Protein AF-A0A920K0G6-F1 (afdb_monomer_lite)

Radius of gyration: 15.55 Å; chains: 1; bounding box: 35×31×46 Å

pLDDT: mean 84.33, std 7.65, range [56.28, 93.81]

Structure (mmCIF, N/CA/C/O backbone):
data_AF-A0A920K0G6-F1
#
_entry.id   AF-A0A920K0G6-F1
#
loop_
_atom_site.group_PDB
_atom_site.id
_atom_site.type_symbol
_atom_site.label_atom_id
_atom_site.label_alt_id
_atom_site.label_comp_id
_atom_site.label_asym_id
_atom_site.label_entity_id
_atom_site.label_seq_id
_atom_site.pdbx_PDB_ins_code
_atom_site.Cartn_x
_atom_site.Cartn_y
_atom_site.Cartn_z
_atom_site.occupancy
_atom_site.B_iso_or_equiv
_atom_site.auth_seq_id
_atom_site.auth_comp_id
_atom_site.auth_asym_id
_atom_site.auth_atom_id
_atom_site.pdbx_PDB_model_num
ATOM 1 N N . MET A 1 1 ? -8.058 3.112 28.351 1.00 57.88 1 MET A N 1
ATOM 2 C CA . MET A 1 1 ? -6.709 3.395 27.793 1.00 57.88 1 MET A CA 1
ATOM 3 C C . MET A 1 1 ? -6.098 2.203 27.046 1.00 57.88 1 MET A C 1
ATOM 5 O O . MET A 1 1 ? -5.545 2.415 25.976 1.00 57.88 1 MET A O 1
ATOM 9 N N . ILE A 1 2 ? -6.238 0.967 27.550 1.00 63.09 2 ILE A N 1
ATOM 10 C CA . ILE A 1 2 ? -5.681 -0.259 26.933 1.00 63.09 2 ILE A CA 1
ATOM 11 C C . ILE A 1 2 ? -6.181 -0.472 25.491 1.00 63.09 2 ILE A C 1
ATOM 13 O O . ILE A 1 2 ? -5.380 -0.643 24.578 1.00 63.09 2 ILE A O 1
ATOM 17 N N . TYR A 1 3 ? -7.490 -0.363 25.254 1.00 66.31 3 TYR A N 1
ATOM 18 C CA . TYR A 1 3 ? -8.059 -0.636 23.931 1.00 66.31 3 TYR A CA 1
ATOM 19 C C . TYR A 1 3 ? -7.682 0.391 22.853 1.00 66.31 3 TYR A C 1
ATOM 21 O O . TYR A 1 3 ? -7.418 0.011 21.718 1.00 66.31 3 TYR A O 1
ATOM 29 N N . LYS A 1 4 ? -7.541 1.677 23.206 1.00 68.62 4 LYS A N 1
ATOM 30 C CA . LYS A 1 4 ? -7.082 2.721 22.270 1.00 68.62 4 LYS A CA 1
ATOM 31 C C . LYS A 1 4 ? -5.674 2.422 21.739 1.00 68.62 4 LYS A C 1
ATOM 33 O O . LYS A 1 4 ? -5.421 2.565 20.548 1.00 68.62 4 LYS A O 1
ATOM 38 N N . LYS A 1 5 ? -4.778 1.942 22.612 1.00 76.94 5 LYS A N 1
ATOM 39 C CA . LYS A 1 5 ? -3.431 1.495 22.228 1.00 76.94 5 LYS A CA 1
ATOM 40 C C . LYS A 1 5 ? -3.488 0.280 21.295 1.00 76.94 5 LYS A C 1
ATOM 42 O O . LYS A 1 5 ? -2.764 0.250 20.304 1.00 76.94 5 LYS A O 1
ATOM 47 N N . ASN A 1 6 ? -4.363 -0.685 21.580 1.00 82.81 6 ASN A N 1
ATOM 48 C CA . ASN A 1 6 ? -4.504 -1.899 20.771 1.00 82.81 6 ASN A CA 1
ATOM 49 C C . ASN A 1 6 ? -5.041 -1.604 19.363 1.00 82.81 6 ASN A C 1
ATOM 51 O O . ASN A 1 6 ? -4.582 -2.214 18.402 1.00 82.81 6 ASN A O 1
ATOM 55 N N . ILE A 1 7 ? -5.951 -0.639 19.220 1.00 83.88 7 ILE A N 1
ATOM 56 C CA . ILE A 1 7 ? -6.472 -0.215 17.914 1.00 83.88 7 ILE A CA 1
ATOM 57 C C . ILE A 1 7 ? -5.382 0.445 17.072 1.00 83.88 7 ILE A C 1
ATOM 59 O O . ILE A 1 7 ? -5.193 0.065 15.919 1.00 83.88 7 ILE A O 1
ATOM 63 N N . SER A 1 8 ? -4.618 1.384 17.641 1.00 84.56 8 SER A N 1
ATOM 64 C CA . SER A 1 8 ? -3.504 2.011 16.915 1.00 84.56 8 SER A CA 1
ATOM 65 C C . SER A 1 8 ? -2.425 0.998 16.534 1.00 84.56 8 SER A C 1
ATOM 67 O O . SER A 1 8 ? -1.886 1.073 15.432 1.00 84.56 8 SER A O 1
ATOM 69 N N . LEU A 1 9 ? -2.142 0.027 17.409 1.00 87.69 9 LEU A N 1
ATOM 70 C CA . LEU A 1 9 ? -1.213 -1.059 17.104 1.00 87.69 9 LEU A CA 1
ATOM 71 C C . LEU A 1 9 ? -1.742 -1.942 15.966 1.00 87.69 9 LEU A C 1
ATOM 73 O O . LEU A 1 9 ? -1.001 -2.232 15.037 1.00 87.69 9 LEU A O 1
ATOM 77 N N . THR A 1 10 ? -3.027 -2.298 15.995 1.00 87.88 10 THR A N 1
ATOM 78 C CA . THR A 1 10 ? -3.678 -3.090 14.939 1.00 87.88 10 THR A CA 1
ATOM 79 C C . THR A 1 10 ? -3.628 -2.362 13.599 1.00 87.88 10 THR A C 1
ATOM 81 O O . THR A 1 10 ? -3.246 -2.956 12.596 1.00 87.88 10 THR A O 1
ATOM 84 N N . ALA A 1 11 ? -3.961 -1.069 13.574 1.00 88.31 11 ALA A N 1
ATOM 85 C CA . ALA A 1 11 ? -3.913 -0.259 12.360 1.00 88.31 11 ALA A CA 1
ATOM 86 C C . ALA A 1 11 ? -2.487 -0.156 11.795 1.00 88.31 11 ALA A C 1
ATOM 88 O O . ALA A 1 11 ? -2.303 -0.281 10.584 1.00 88.31 11 ALA A O 1
ATOM 89 N N . LEU A 1 12 ? -1.478 0.003 12.662 1.00 91.75 12 LEU A N 1
ATOM 90 C CA . LEU A 1 12 ? -0.071 -0.031 12.261 1.00 91.75 12 LEU A CA 1
ATOM 91 C C . LEU A 1 12 ? 0.295 -1.397 11.672 1.00 91.75 12 LEU A C 1
ATOM 93 O O . LEU A 1 12 ? 0.840 -1.447 10.576 1.00 91.75 12 LEU A O 1
ATOM 97 N N . THR A 1 13 ? -0.027 -2.496 12.357 1.00 91.62 13 THR A N 1
ATOM 98 C CA . THR A 1 13 ? 0.305 -3.857 11.911 1.00 91.62 13 THR A CA 1
ATOM 99 C C . THR A 1 13 ? -0.380 -4.209 10.590 1.00 91.62 13 THR A C 1
ATOM 101 O O . THR A 1 13 ? 0.274 -4.682 9.668 1.00 91.62 13 THR A O 1
ATOM 104 N N . ILE A 1 14 ? -1.679 -3.942 10.451 1.00 92.31 14 ILE A N 1
ATOM 105 C CA . ILE A 1 14 ? -2.407 -4.198 9.201 1.00 92.31 14 ILE A CA 1
ATOM 106 C C . ILE A 1 14 ? -1.864 -3.309 8.074 1.00 92.31 14 ILE A C 1
ATOM 108 O O . ILE A 1 14 ? -1.670 -3.788 6.959 1.00 92.31 14 ILE A O 1
ATOM 112 N N . GLY A 1 15 ? -1.571 -2.036 8.360 1.00 91.81 15 GLY A N 1
ATOM 113 C CA . GLY A 1 15 ? -0.987 -1.108 7.392 1.00 91.81 15 GLY A CA 1
ATOM 114 C C . GLY A 1 15 ? 0.373 -1.567 6.867 1.00 91.81 15 GLY A C 1
ATOM 115 O O . GLY A 1 15 ? 0.591 -1.566 5.655 1.00 91.81 15 GLY A O 1
ATOM 116 N N . THR A 1 16 ? 1.271 -2.014 7.751 1.00 93.06 16 THR A N 1
ATOM 117 C CA . THR A 1 16 ? 2.595 -2.520 7.353 1.00 93.06 16 THR A CA 1
ATOM 118 C C . THR A 1 16 ? 2.493 -3.818 6.556 1.00 93.06 16 THR A C 1
ATOM 120 O O . THR A 1 16 ? 3.106 -3.920 5.494 1.00 93.06 16 THR A O 1
ATOM 123 N N . LEU A 1 17 ? 1.696 -4.787 7.018 1.00 93.25 17 LEU A N 1
ATOM 124 C CA . LEU A 1 17 ? 1.507 -6.070 6.330 1.00 93.25 17 LEU A CA 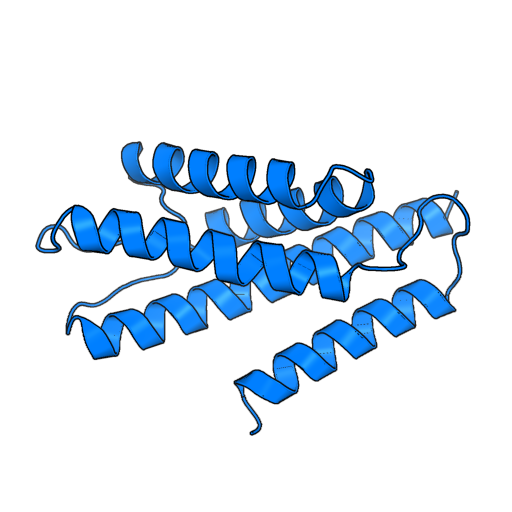1
ATOM 125 C C . LEU A 1 17 ? 0.860 -5.902 4.951 1.00 93.25 17 LEU A C 1
ATOM 127 O O . LEU A 1 17 ? 1.297 -6.531 3.983 1.00 93.25 17 LEU A O 1
ATOM 131 N N . TRP A 1 18 ? -0.154 -5.042 4.838 1.00 93.81 18 TRP A N 1
ATOM 132 C CA . TRP A 1 18 ? -0.820 -4.791 3.562 1.00 93.81 18 TRP A CA 1
ATOM 133 C C . TRP A 1 18 ? 0.097 -4.081 2.567 1.00 93.81 18 TRP A C 1
ATOM 135 O O . TRP A 1 18 ? 0.201 -4.506 1.416 1.00 93.81 18 TRP A O 1
ATOM 145 N N . ALA A 1 19 ? 0.814 -3.043 3.008 1.00 92.62 19 ALA A N 1
ATOM 146 C CA . ALA A 1 19 ? 1.782 -2.351 2.162 1.00 92.62 19 ALA A CA 1
ATOM 147 C C . ALA A 1 19 ? 2.900 -3.295 1.700 1.00 92.62 19 ALA A C 1
ATOM 149 O O . ALA A 1 19 ? 3.265 -3.287 0.527 1.00 92.62 19 ALA A O 1
ATOM 150 N N . LEU A 1 20 ? 3.402 -4.161 2.586 1.00 93.50 20 LEU A N 1
ATOM 151 C CA . LEU A 1 20 ? 4.406 -5.163 2.230 1.00 93.50 20 LEU A CA 1
ATOM 152 C C . LEU A 1 20 ? 3.872 -6.118 1.159 1.00 93.50 20 LEU A C 1
ATOM 154 O O . LEU A 1 20 ? 4.517 -6.296 0.126 1.00 93.50 20 LEU A O 1
ATOM 158 N N . THR A 1 21 ? 2.660 -6.634 1.351 1.00 92.81 21 THR A N 1
ATOM 159 C CA . THR A 1 21 ? 1.980 -7.493 0.373 1.00 92.81 21 THR A CA 1
ATOM 160 C C . THR A 1 21 ? 1.872 -6.809 -0.990 1.00 92.81 21 THR A C 1
ATOM 162 O O . THR A 1 21 ? 2.327 -7.349 -1.999 1.00 92.81 21 THR A O 1
ATOM 165 N N . MET A 1 22 ? 1.340 -5.586 -1.022 1.00 92.50 22 MET A N 1
ATOM 166 C CA . MET A 1 22 ? 1.140 -4.846 -2.267 1.00 92.50 22 MET A CA 1
ATOM 167 C C . MET A 1 22 ? 2.446 -4.434 -2.934 1.00 92.50 22 MET A C 1
ATOM 169 O O . MET A 1 22 ? 2.521 -4.458 -4.157 1.00 92.50 22 MET A O 1
ATOM 173 N N . SER A 1 23 ? 3.492 -4.116 -2.170 1.00 93.00 23 SER A N 1
ATOM 174 C CA . SER A 1 23 ? 4.808 -3.830 -2.748 1.00 93.00 23 SER A CA 1
ATOM 175 C C . SER A 1 23 ? 5.370 -5.034 -3.497 1.00 93.00 23 SER A C 1
ATOM 177 O O . SER A 1 23 ? 5.860 -4.870 -4.610 1.00 93.00 23 SER A O 1
ATOM 179 N N . ILE A 1 24 ? 5.243 -6.242 -2.936 1.00 92.19 24 ILE A N 1
ATOM 180 C CA . ILE A 1 24 ? 5.701 -7.477 -3.578 1.00 92.19 24 ILE A CA 1
ATOM 181 C C . ILE A 1 24 ? 4.872 -7.737 -4.834 1.00 92.19 24 ILE A C 1
ATOM 183 O O . ILE A 1 24 ? 5.447 -7.915 -5.904 1.00 92.19 24 ILE A O 1
ATOM 187 N N . VAL A 1 25 ? 3.540 -7.699 -4.731 1.00 92.75 25 VAL A N 1
ATOM 188 C CA . VAL A 1 25 ? 2.637 -7.951 -5.867 1.00 92.75 25 VAL A CA 1
ATOM 189 C C . VAL A 1 25 ? 2.904 -6.973 -7.007 1.00 92.75 25 VAL A C 1
ATOM 191 O O . VAL A 1 25 ? 3.113 -7.394 -8.141 1.00 92.75 25 VAL A O 1
ATOM 194 N N . VAL A 1 26 ? 2.961 -5.673 -6.710 1.00 91.38 26 VAL A N 1
ATOM 195 C CA . VAL A 1 26 ? 3.224 -4.636 -7.715 1.00 91.38 26 VAL A CA 1
ATOM 196 C C . VAL A 1 26 ? 4.605 -4.830 -8.339 1.00 91.38 26 VAL A C 1
ATOM 198 O O . VAL A 1 26 ? 4.729 -4.751 -9.560 1.00 91.38 26 VAL A O 1
ATOM 201 N N . SER A 1 27 ? 5.625 -5.145 -7.537 1.00 90.31 27 SER A N 1
ATOM 202 C CA . SER A 1 27 ? 6.976 -5.409 -8.036 1.00 90.31 27 SER A CA 1
ATOM 203 C C . SER A 1 27 ? 7.021 -6.621 -8.966 1.00 90.31 27 SER A C 1
ATOM 205 O O . SER A 1 27 ? 7.625 -6.544 -10.032 1.00 90.31 27 SER A O 1
ATOM 207 N N . VAL A 1 28 ? 6.358 -7.722 -8.603 1.00 91.06 28 VAL A N 1
ATOM 208 C CA . VAL A 1 28 ? 6.292 -8.951 -9.410 1.00 91.06 28 VAL A CA 1
ATOM 209 C C . VAL A 1 28 ? 5.547 -8.700 -10.721 1.00 91.06 28 VAL A C 1
ATOM 211 O O . VAL A 1 28 ? 6.082 -8.987 -11.790 1.00 91.06 28 VAL A O 1
ATOM 214 N N . VAL A 1 29 ? 4.352 -8.106 -10.661 1.00 91.31 29 VAL A N 1
ATOM 215 C CA . VAL A 1 29 ? 3.528 -7.816 -11.846 1.00 91.31 29 VAL A CA 1
ATOM 216 C C . VAL A 1 29 ? 4.263 -6.890 -12.812 1.00 91.31 29 VAL A C 1
ATOM 218 O O . VAL A 1 29 ? 4.365 -7.191 -14.000 1.00 91.31 29 VAL A O 1
ATOM 221 N N . LEU A 1 30 ? 4.829 -5.787 -12.318 1.00 88.75 30 LEU A N 1
ATOM 222 C CA . LEU A 1 30 ? 5.580 -4.867 -13.170 1.00 88.75 30 LEU A CA 1
ATOM 223 C C . LEU A 1 30 ? 6.883 -5.483 -13.687 1.00 88.75 30 LEU A C 1
ATOM 225 O O . LEU A 1 30 ? 7.286 -5.148 -14.798 1.00 88.75 30 LEU A O 1
ATOM 229 N N . SER A 1 31 ? 7.525 -6.391 -12.946 1.00 88.88 31 SER A N 1
ATOM 230 C CA . SER A 1 31 ? 8.715 -7.100 -13.445 1.00 88.88 31 SER A CA 1
ATOM 231 C C . SER A 1 31 ? 8.363 -7.996 -14.628 1.00 88.88 31 SER A C 1
ATOM 233 O O . SER A 1 31 ? 9.083 -8.000 -15.622 1.00 88.88 31 SER A O 1
ATOM 235 N N . PHE A 1 32 ? 7.217 -8.683 -14.581 1.00 90.31 32 PHE A N 1
ATOM 236 C CA . PHE A 1 32 ? 6.737 -9.474 -15.717 1.00 90.31 32 PHE A CA 1
ATOM 237 C C . PHE A 1 32 ? 6.330 -8.616 -16.918 1.00 90.31 32 PHE A C 1
ATOM 239 O O . PHE A 1 32 ? 6.613 -8.993 -18.051 1.00 90.31 32 PHE A O 1
ATOM 246 N N . ILE A 1 33 ? 5.690 -7.465 -16.689 1.00 88.88 33 ILE A N 1
ATOM 247 C CA . ILE A 1 33 ? 5.253 -6.571 -17.775 1.00 88.88 33 ILE A CA 1
ATOM 248 C C . ILE A 1 33 ? 6.446 -5.877 -18.439 1.00 88.88 33 ILE A C 1
ATOM 250 O O . ILE A 1 33 ? 6.486 -5.736 -19.657 1.00 88.88 33 ILE A O 1
ATOM 254 N N . SER A 1 34 ? 7.396 -5.397 -17.638 1.00 85.31 34 SER A N 1
ATOM 255 C CA . SER A 1 34 ? 8.508 -4.574 -18.120 1.00 85.31 34 SER A CA 1
ATOM 256 C C . SER A 1 34 ? 9.732 -5.383 -18.545 1.00 85.31 34 SER A C 1
ATOM 258 O O . SER A 1 34 ? 10.558 -4.874 -19.296 1.00 85.31 34 SER A O 1
ATOM 260 N N . GLY A 1 35 ? 9.871 -6.619 -18.056 1.00 83.25 35 GLY A N 1
ATOM 261 C CA . GLY A 1 35 ? 11.073 -7.436 -18.225 1.00 83.25 35 GLY A CA 1
ATOM 262 C C . GLY A 1 35 ? 12.255 -7.001 -17.350 1.00 83.25 35 GLY A C 1
ATOM 263 O O . GLY A 1 35 ? 13.306 -7.637 -17.401 1.00 83.25 35 GLY A O 1
ATOM 264 N N . PHE A 1 36 ? 12.104 -5.950 -16.536 1.00 84.81 36 PHE A N 1
ATOM 265 C CA . PHE A 1 36 ? 13.160 -5.452 -15.659 1.00 84.81 36 PHE A CA 1
ATOM 266 C C . PHE A 1 36 ? 12.984 -5.925 -14.212 1.00 84.81 36 PHE A C 1
ATOM 268 O O . PHE A 1 36 ? 11.857 -6.027 -13.726 1.00 84.81 36 PHE A O 1
ATOM 275 N N . PRO A 1 37 ? 14.088 -6.150 -13.476 1.00 83.31 37 PRO A N 1
ATOM 276 C CA . PRO A 1 37 ? 14.018 -6.482 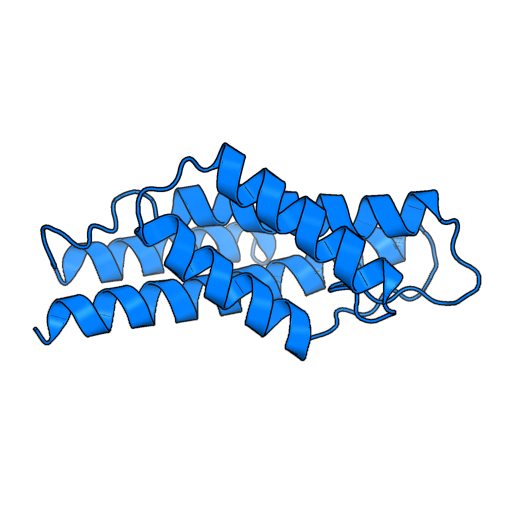-12.064 1.00 83.31 37 PRO A CA 1
ATOM 277 C C . PRO A 1 37 ? 13.603 -5.247 -11.257 1.00 83.31 37 PRO A C 1
ATOM 279 O O . PRO A 1 37 ? 14.375 -4.301 -11.087 1.00 83.31 37 PRO A O 1
ATOM 282 N N . LEU A 1 38 ? 12.381 -5.268 -10.731 1.00 86.62 38 LEU A N 1
ATOM 283 C CA . LEU A 1 38 ? 11.917 -4.297 -9.746 1.00 86.62 38 LEU A CA 1
ATOM 284 C C . LEU A 1 38 ? 12.037 -4.912 -8.358 1.00 86.62 38 LEU A C 1
ATOM 286 O O . LEU A 1 38 ? 11.698 -6.083 -8.156 1.00 86.62 38 LEU A O 1
ATOM 290 N N . LYS A 1 39 ? 12.520 -4.125 -7.395 1.00 88.38 39 LYS A N 1
ATOM 291 C CA . LYS A 1 39 ? 12.706 -4.581 -6.016 1.00 88.38 39 LYS A CA 1
ATOM 292 C C . LYS A 1 39 ? 11.924 -3.697 -5.045 1.00 88.38 39 LYS A C 1
ATOM 294 O O . LYS A 1 39 ? 12.138 -2.486 -5.041 1.00 88.38 39 LYS A O 1
ATOM 299 N N . PRO A 1 40 ? 11.088 -4.265 -4.160 1.00 88.69 40 PRO A N 1
ATOM 300 C CA . PRO A 1 40 ? 10.460 -3.488 -3.102 1.00 88.69 40 PRO A CA 1
ATOM 301 C C . PRO A 1 40 ? 11.492 -3.114 -2.027 1.00 88.69 40 PRO A C 1
ATOM 303 O O . PRO A 1 40 ? 12.266 -3.955 -1.555 1.00 88.69 40 PRO A O 1
ATOM 306 N N . ASN A 1 41 ? 11.495 -1.850 -1.609 1.00 91.00 41 ASN A N 1
ATOM 307 C CA . ASN A 1 41 ? 12.300 -1.382 -0.488 1.00 91.00 41 ASN A CA 1
ATOM 308 C C . ASN A 1 41 ? 11.541 -1.613 0.822 1.00 91.00 41 ASN A C 1
ATOM 310 O O . ASN A 1 41 ? 10.746 -0.782 1.262 1.00 91.00 41 ASN A O 1
ATOM 314 N N . ILE A 1 42 ? 11.802 -2.765 1.440 1.00 89.56 42 ILE A N 1
ATOM 315 C CA . ILE A 1 42 ? 11.069 -3.261 2.612 1.00 89.56 42 ILE A CA 1
ATOM 316 C C . ILE A 1 42 ? 11.023 -2.225 3.744 1.00 89.56 42 ILE A C 1
ATOM 318 O O . ILE A 1 42 ? 9.962 -2.014 4.324 1.00 89.56 42 ILE A O 1
ATOM 322 N N . LEU A 1 43 ? 12.134 -1.539 4.035 1.00 89.44 43 LEU A N 1
ATOM 323 C CA . LEU A 1 43 ? 12.191 -0.546 5.115 1.00 89.44 43 LEU A CA 1
ATOM 324 C C . LEU A 1 43 ? 11.205 0.601 4.879 1.00 89.44 43 LEU A C 1
ATOM 326 O O . LEU A 1 43 ? 10.435 0.964 5.764 1.00 89.44 43 LEU A O 1
ATOM 330 N N . ILE A 1 44 ? 11.192 1.127 3.659 1.00 90.19 44 ILE A N 1
ATOM 331 C CA . ILE A 1 44 ? 10.390 2.296 3.288 1.00 90.19 44 ILE A CA 1
ATOM 332 C C . ILE A 1 44 ? 8.921 1.925 3.165 1.00 90.19 44 ILE A C 1
ATOM 334 O O . ILE A 1 44 ? 8.053 2.670 3.617 1.00 90.19 44 ILE A O 1
ATOM 338 N N . VAL A 1 45 ? 8.641 0.746 2.613 1.00 91.44 45 VAL A N 1
ATOM 339 C CA . VAL A 1 45 ? 7.290 0.192 2.525 1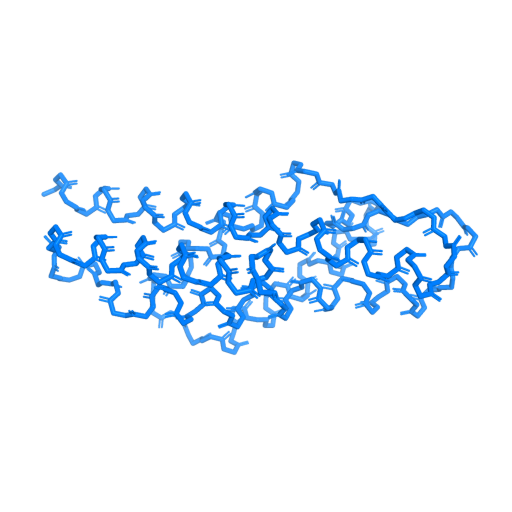.00 91.44 45 VAL A CA 1
ATOM 340 C C . VAL A 1 45 ? 6.692 -0.010 3.916 1.00 91.44 45 VAL A C 1
ATOM 342 O O . VAL A 1 45 ? 5.541 0.366 4.135 1.00 91.44 45 VAL A O 1
ATOM 345 N N . ILE A 1 46 ? 7.463 -0.541 4.872 1.00 91.75 46 ILE A N 1
ATOM 346 C CA . ILE A 1 46 ? 7.009 -0.694 6.261 1.00 91.75 46 ILE A CA 1
ATOM 347 C C . ILE A 1 46 ? 6.739 0.682 6.879 1.00 91.75 46 ILE A C 1
ATOM 349 O O . ILE A 1 46 ? 5.672 0.885 7.458 1.00 91.75 46 ILE A O 1
ATOM 353 N N . SER A 1 47 ? 7.651 1.647 6.731 1.00 90.50 47 SER A N 1
ATOM 354 C CA . SER A 1 47 ? 7.442 2.996 7.268 1.00 90.50 47 SER A CA 1
ATOM 355 C C . SER A 1 47 ? 6.190 3.662 6.686 1.00 90.50 47 SER A C 1
ATOM 357 O O . SER A 1 47 ? 5.330 4.114 7.443 1.00 90.50 47 SER A O 1
ATOM 359 N N . LEU A 1 48 ? 6.040 3.674 5.359 1.00 89.81 48 LEU A N 1
ATOM 360 C CA . LEU A 1 48 ? 4.894 4.289 4.685 1.00 89.81 48 LEU A CA 1
ATOM 361 C C . LEU A 1 48 ? 3.580 3.564 4.995 1.00 89.81 48 LEU A C 1
ATOM 363 O O . LEU A 1 48 ? 2.578 4.216 5.280 1.00 89.81 48 LEU A O 1
ATOM 367 N N . GLY A 1 49 ? 3.576 2.229 4.985 1.00 88.62 49 GLY A N 1
ATOM 368 C CA . GLY A 1 49 ? 2.395 1.422 5.293 1.00 88.62 49 GLY A CA 1
ATOM 369 C C . GLY A 1 49 ? 1.906 1.606 6.727 1.00 88.62 49 GLY A C 1
ATOM 370 O O . GLY A 1 49 ? 0.707 1.776 6.957 1.00 88.62 49 GLY A O 1
ATOM 371 N N . GLY A 1 50 ? 2.830 1.644 7.691 1.00 88.81 50 GLY A N 1
ATOM 372 C CA . GLY A 1 50 ? 2.503 1.893 9.095 1.00 88.81 50 GLY A CA 1
ATOM 373 C C . GLY A 1 50 ? 1.934 3.295 9.323 1.00 88.81 50 GLY A C 1
ATOM 374 O O . GLY A 1 50 ? 0.913 3.442 9.998 1.00 88.81 50 GLY A O 1
ATOM 375 N N . ILE A 1 51 ? 2.544 4.317 8.709 1.00 89.69 51 ILE A N 1
ATOM 376 C CA . ILE A 1 51 ? 2.037 5.696 8.764 1.00 89.69 51 ILE A CA 1
ATOM 377 C C . ILE A 1 51 ? 0.645 5.771 8.128 1.00 89.69 51 ILE A C 1
ATOM 379 O O . ILE A 1 51 ? -0.269 6.313 8.745 1.00 89.69 51 ILE A O 1
ATOM 383 N N . ALA A 1 52 ? 0.449 5.187 6.942 1.00 87.69 52 ALA A N 1
ATOM 384 C CA . ALA A 1 52 ? -0.844 5.179 6.262 1.00 87.69 52 ALA A CA 1
ATOM 385 C C . ALA A 1 52 ? -1.940 4.526 7.120 1.00 87.69 52 ALA A C 1
ATOM 387 O O . ALA A 1 52 ? -3.022 5.095 7.255 1.00 87.69 52 ALA A O 1
ATOM 388 N N . GLY A 1 53 ? -1.647 3.390 7.763 1.00 86.19 53 GLY A N 1
ATOM 389 C CA . GLY A 1 53 ? -2.581 2.721 8.672 1.00 86.19 53 GLY A CA 1
ATOM 390 C C . GLY A 1 53 ? -3.022 3.610 9.841 1.00 86.19 53 GLY A C 1
ATOM 391 O O . GLY A 1 53 ? -4.216 3.714 10.125 1.00 86.19 53 GLY A O 1
ATOM 392 N N . ILE A 1 54 ? -2.084 4.319 10.477 1.00 87.94 54 ILE A N 1
ATOM 393 C CA . ILE A 1 54 ? -2.395 5.252 11.573 1.00 87.94 54 ILE A CA 1
ATOM 394 C C . ILE A 1 54 ? -3.166 6.480 11.070 1.00 87.94 54 ILE A C 1
ATOM 396 O O . ILE A 1 54 ? -4.120 6.916 11.712 1.00 87.94 54 ILE A O 1
ATOM 400 N N . VAL A 1 55 ? -2.778 7.055 9.931 1.00 86.56 55 VAL A N 1
ATOM 401 C CA . VAL A 1 55 ? -3.419 8.270 9.400 1.00 86.56 55 VAL A CA 1
ATOM 402 C C . VAL A 1 55 ? -4.861 7.991 8.962 1.00 86.56 55 VAL A C 1
ATOM 404 O O . VAL A 1 55 ? -5.730 8.834 9.189 1.00 86.56 55 VAL A O 1
ATOM 407 N N . ILE A 1 56 ? -5.141 6.805 8.408 1.00 84.50 56 ILE A N 1
ATOM 408 C CA . ILE A 1 56 ? -6.509 6.368 8.071 1.00 84.50 56 ILE A CA 1
ATOM 409 C C . ILE A 1 56 ? -7.393 6.342 9.321 1.00 84.50 56 ILE A C 1
ATOM 411 O O . ILE A 1 56 ? -8.543 6.779 9.277 1.00 84.50 56 ILE A O 1
ATOM 415 N N . LEU A 1 57 ? -6.844 5.900 10.452 1.00 82.06 57 LEU A N 1
ATOM 416 C CA . LEU A 1 57 ? -7.569 5.833 11.716 1.00 82.06 57 LEU A CA 1
ATOM 417 C C . LEU A 1 57 ? -7.947 7.222 12.265 1.00 82.06 57 LEU A C 1
ATOM 419 O O . LEU A 1 57 ? -8.988 7.380 12.902 1.00 82.06 57 LEU A O 1
ATOM 423 N N . SER A 1 58 ? -7.154 8.253 11.967 1.00 79.06 58 SER A N 1
ATOM 424 C CA . SER A 1 58 ? -7.427 9.646 12.357 1.00 79.06 58 SER A CA 1
ATOM 425 C C . SER A 1 58 ? -8.598 10.293 11.593 1.00 79.06 58 SER A C 1
ATOM 427 O O . SER A 1 58 ? -8.754 11.510 11.637 1.00 79.06 58 SER A O 1
ATOM 429 N N . SER A 1 59 ? -9.429 9.506 10.892 1.00 68.69 59 SER A N 1
ATOM 430 C CA . SER A 1 59 ? -10.595 9.963 10.112 1.00 68.69 59 SER A CA 1
ATOM 431 C C . SER A 1 59 ? -10.263 10.984 9.017 1.00 68.69 59 SER A C 1
ATOM 433 O O . SER A 1 59 ? -11.119 11.753 8.573 1.00 68.69 59 SER A O 1
ATOM 435 N N . VAL A 1 60 ? -9.017 10.988 8.541 1.00 73.31 60 VAL A N 1
ATOM 436 C CA . VAL A 1 60 ? -8.619 11.795 7.387 1.00 73.31 60 VAL A CA 1
ATOM 437 C C . VAL A 1 60 ? -9.254 11.192 6.132 1.00 73.31 60 VAL A C 1
ATOM 439 O O . VAL A 1 60 ? -9.292 9.974 5.959 1.00 73.31 60 VAL A O 1
ATOM 442 N N . LYS A 1 61 ? -9.769 12.042 5.233 1.00 79.44 61 LYS A N 1
ATOM 443 C CA . LYS A 1 61 ? -10.386 11.591 3.976 1.00 79.44 61 LYS A CA 1
ATOM 444 C C . LYS A 1 61 ? -9.407 10.702 3.202 1.00 79.44 61 LYS A C 1
ATOM 446 O O . LYS A 1 61 ? -8.266 11.097 2.968 1.00 79.44 61 LYS A O 1
ATOM 451 N N . SER A 1 62 ? -9.875 9.539 2.742 1.00 77.00 62 SER A N 1
ATOM 452 C CA . SER A 1 62 ? -9.058 8.569 1.991 1.00 77.00 62 SER A CA 1
ATOM 453 C C . SER A 1 62 ? -8.356 9.195 0.775 1.00 77.00 62 SER A C 1
ATOM 455 O O . SER A 1 62 ? -7.209 8.862 0.491 1.00 77.00 62 SER A O 1
ATOM 457 N N . THR A 1 63 ? -8.982 10.178 0.121 1.00 79.62 63 THR A N 1
ATOM 458 C CA . THR A 1 63 ? -8.386 10.939 -0.988 1.00 79.62 63 THR A CA 1
ATOM 459 C C . THR A 1 63 ? -7.166 11.762 -0.574 1.00 79.62 63 THR A C 1
ATOM 461 O O . THR A 1 63 ? -6.186 11.808 -1.312 1.00 79.62 63 THR A O 1
ATOM 464 N N . THR A 1 64 ? -7.181 12.376 0.611 1.00 84.06 64 THR A N 1
ATOM 465 C CA . THR A 1 64 ? -6.039 13.135 1.144 1.00 84.06 64 THR A CA 1
ATOM 466 C C . THR A 1 64 ? -4.874 12.208 1.477 1.00 84.06 64 THR A C 1
ATOM 468 O O . THR A 1 64 ? -3.727 12.533 1.184 1.00 84.06 64 THR A O 1
ATOM 471 N N . ILE A 1 65 ? -5.165 11.034 2.039 1.00 85.31 65 ILE A N 1
ATOM 472 C CA . ILE A 1 65 ? -4.153 10.019 2.368 1.00 85.31 65 ILE A CA 1
ATOM 473 C C . ILE A 1 65 ? -3.538 9.452 1.093 1.00 85.31 65 ILE A C 1
ATOM 475 O O . ILE A 1 65 ? -2.325 9.298 1.015 1.00 85.31 65 ILE A O 1
ATOM 479 N N . LEU A 1 66 ? -4.361 9.196 0.074 1.00 85.12 66 LEU A N 1
ATOM 480 C CA . LEU A 1 66 ? -3.891 8.741 -1.229 1.00 85.12 66 LEU A CA 1
ATOM 481 C C . LEU A 1 66 ? -2.950 9.770 -1.859 1.00 85.12 66 LEU A C 1
ATOM 483 O O . LEU A 1 66 ? -1.856 9.408 -2.285 1.00 85.12 66 LEU A O 1
ATOM 487 N N . LEU A 1 67 ? -3.346 11.047 -1.864 1.00 84.94 67 LEU A N 1
ATOM 488 C CA . LEU A 1 67 ? -2.508 12.129 -2.375 1.00 84.94 67 LEU A CA 1
ATOM 489 C C . LEU A 1 67 ? -1.175 12.193 -1.616 1.00 84.94 67 LEU A C 1
ATOM 491 O O . LEU A 1 67 ? -0.125 12.260 -2.247 1.00 84.94 67 LEU A O 1
ATOM 495 N N . LEU A 1 68 ? -1.211 12.115 -0.282 1.00 88.12 68 LEU A N 1
ATOM 496 C CA . LEU A 1 68 ? -0.018 12.133 0.567 1.00 88.12 68 LEU A CA 1
ATOM 497 C C . LEU A 1 68 ? 0.903 10.933 0.304 1.00 88.12 68 LEU A C 1
ATOM 499 O O . LEU A 1 68 ? 2.121 11.080 0.255 1.00 88.12 68 LEU A O 1
ATOM 503 N N . MET A 1 69 ? 0.330 9.746 0.108 1.00 86.69 69 MET A N 1
ATOM 504 C CA . MET A 1 69 ? 1.085 8.527 -0.178 1.00 86.69 69 MET A CA 1
ATOM 505 C C . MET A 1 69 ? 1.762 8.606 -1.550 1.00 86.69 69 MET A C 1
ATOM 507 O O . MET A 1 69 ? 2.931 8.242 -1.680 1.00 86.69 69 MET A O 1
ATOM 511 N N . ILE A 1 70 ? 1.050 9.111 -2.564 1.00 86.19 70 ILE A N 1
ATOM 512 C CA . ILE A 1 70 ? 1.591 9.313 -3.913 1.00 86.19 70 ILE A CA 1
ATOM 513 C C . ILE A 1 70 ? 2.725 10.340 -3.871 1.00 86.19 70 ILE A C 1
ATOM 515 O O . ILE A 1 70 ? 3.825 10.049 -4.341 1.00 86.19 70 ILE A O 1
ATOM 519 N N . THR A 1 71 ? 2.497 11.516 -3.278 1.00 86.12 71 THR A N 1
ATOM 520 C CA . THR A 1 71 ? 3.516 12.574 -3.2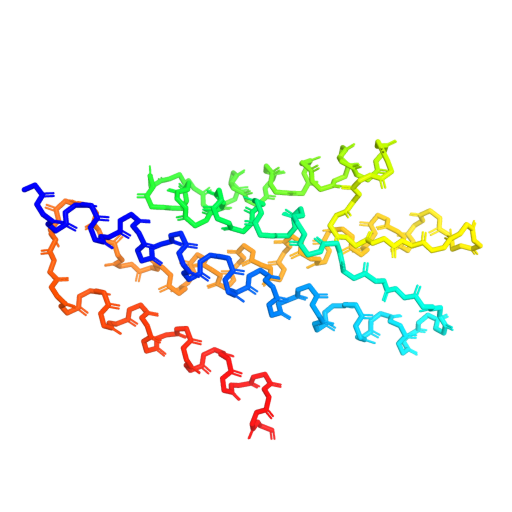18 1.00 86.12 71 THR A CA 1
ATOM 521 C C . THR A 1 71 ? 4.738 12.132 -2.422 1.00 86.12 71 THR A C 1
ATOM 523 O O . THR A 1 71 ? 5.858 12.343 -2.881 1.00 86.12 71 THR A O 1
ATOM 526 N N . SER A 1 72 ? 4.549 11.452 -1.288 1.00 86.06 72 SER A N 1
ATOM 527 C CA . SER A 1 72 ? 5.654 10.921 -0.488 1.00 86.06 72 SER A CA 1
ATOM 528 C C . SER A 1 72 ? 6.447 9.849 -1.241 1.00 86.06 72 SER A C 1
ATOM 530 O O . SER A 1 72 ? 7.673 9.915 -1.265 1.00 86.06 72 SER A O 1
ATOM 532 N N . SER A 1 73 ? 5.776 8.922 -1.934 1.00 82.38 73 SER A N 1
ATOM 533 C CA . SER A 1 73 ? 6.446 7.870 -2.717 1.00 82.38 73 SER A CA 1
ATOM 534 C C . SER A 1 73 ? 7.253 8.446 -3.885 1.00 82.38 73 SER A C 1
ATOM 536 O O . SER A 1 73 ? 8.377 8.012 -4.135 1.00 82.38 73 SER A O 1
ATOM 538 N N . ILE A 1 74 ? 6.714 9.459 -4.572 1.00 85.19 74 ILE A N 1
ATOM 539 C CA . ILE A 1 74 ? 7.400 10.166 -5.664 1.00 85.19 74 ILE A CA 1
ATOM 540 C C . ILE A 1 74 ? 8.604 10.957 -5.136 1.00 85.19 74 ILE A C 1
ATOM 542 O O . ILE A 1 74 ? 9.683 10.892 -5.726 1.00 85.19 74 ILE A O 1
ATOM 546 N N . LEU A 1 75 ? 8.442 11.676 -4.022 1.00 86.25 75 LEU A N 1
ATOM 547 C CA . LEU A 1 75 ? 9.510 12.480 -3.424 1.00 86.25 75 LEU A CA 1
ATOM 548 C C . LEU A 1 75 ? 10.655 11.601 -2.905 1.00 86.25 75 LEU A C 1
ATOM 550 O O . LEU A 1 75 ? 11.824 11.895 -3.138 1.00 86.25 75 LEU A O 1
ATOM 554 N N . LEU A 1 76 ? 10.323 10.485 -2.254 1.00 85.12 76 LEU A N 1
ATOM 555 C CA . LEU A 1 76 ? 11.298 9.503 -1.789 1.00 85.12 76 LEU A CA 1
ATOM 556 C C . LEU A 1 76 ? 12.032 8.827 -2.953 1.00 85.12 76 LEU A C 1
ATOM 558 O O . LEU A 1 76 ? 13.243 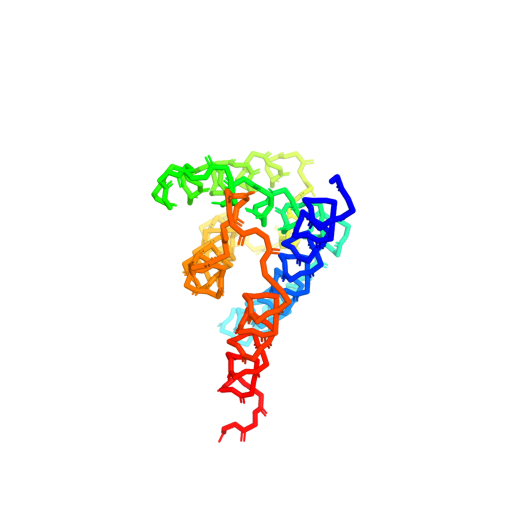8.628 -2.882 1.00 85.12 76 LEU A O 1
ATOM 562 N N . ASN A 1 77 ? 11.334 8.548 -4.056 1.00 83.38 77 ASN A N 1
ATOM 563 C CA . ASN A 1 77 ? 11.958 8.049 -5.278 1.00 83.38 77 ASN A CA 1
ATOM 564 C C . ASN A 1 77 ? 12.954 9.055 -5.883 1.00 83.38 77 ASN A C 1
ATOM 566 O O . ASN A 1 77 ? 14.033 8.652 -6.312 1.00 83.38 77 ASN A O 1
ATOM 570 N N . ALA A 1 78 ? 12.656 10.360 -5.846 1.00 79.94 78 ALA A N 1
ATOM 571 C CA . ALA A 1 78 ? 13.605 11.397 -6.272 1.00 79.94 78 ALA A CA 1
ATOM 572 C C . ALA A 1 78 ? 14.884 11.425 -5.410 1.00 79.94 78 ALA A C 1
ATOM 574 O O . ALA A 1 78 ? 15.949 11.792 -5.898 1.00 79.94 78 ALA A O 1
ATOM 575 N N . LEU A 1 79 ? 14.797 10.982 -4.152 1.00 79.12 79 LEU A N 1
ATOM 576 C CA . LEU A 1 79 ? 15.930 10.819 -3.238 1.00 79.12 79 LEU A CA 1
ATOM 577 C C . LEU A 1 79 ? 16.614 9.445 -3.356 1.00 79.12 79 LEU A C 1
ATOM 579 O O . LEU A 1 79 ? 17.425 9.117 -2.500 1.00 79.12 79 LEU A O 1
ATOM 583 N N . THR A 1 80 ? 16.306 8.637 -4.381 1.00 77.19 80 THR A N 1
ATOM 584 C CA . THR A 1 80 ? 16.755 7.234 -4.581 1.00 77.19 80 THR A CA 1
ATOM 585 C C . THR A 1 80 ? 16.204 6.208 -3.581 1.00 77.19 80 THR A C 1
ATOM 587 O O . THR A 1 80 ? 16.493 5.016 -3.666 1.00 77.19 80 THR A O 1
ATOM 590 N N . TYR A 1 81 ? 15.327 6.645 -2.681 1.00 78.00 81 TYR A N 1
ATOM 591 C CA . TYR A 1 81 ? 14.719 5.853 -1.618 1.00 78.00 81 TYR A CA 1
ATOM 592 C C . TYR A 1 81 ? 13.238 5.559 -1.924 1.00 78.00 81 TYR A C 1
ATOM 594 O O . TYR A 1 81 ? 12.379 5.645 -1.058 1.00 78.00 81 TYR A O 1
ATOM 602 N N . GLY A 1 82 ? 12.886 5.238 -3.169 1.00 82.00 82 GLY A N 1
ATOM 603 C CA . GLY A 1 82 ? 11.499 4.905 -3.523 1.00 82.00 82 GLY A CA 1
ATOM 604 C C . GLY A 1 82 ? 11.018 3.599 -2.861 1.00 82.00 82 GLY A C 1
ATOM 605 O O . GLY A 1 82 ? 11.832 2.690 -2.661 1.00 82.00 82 GLY A O 1
ATOM 606 N N . PRO A 1 83 ? 9.713 3.451 -2.547 1.00 79.31 83 PRO A N 1
ATOM 607 C CA . PRO A 1 83 ? 9.163 2.185 -2.053 1.00 79.31 83 PRO A CA 1
ATOM 608 C C . PRO A 1 83 ? 9.344 1.034 -3.051 1.00 79.31 83 PRO A C 1
ATOM 610 O O . PRO A 1 83 ? 9.504 -0.112 -2.632 1.00 79.31 83 PRO A O 1
ATOM 613 N N . ILE A 1 84 ? 9.391 1.331 -4.353 1.00 85.94 84 ILE A N 1
ATOM 614 C CA . ILE A 1 84 ? 9.863 0.399 -5.383 1.00 85.94 84 ILE A CA 1
ATOM 615 C C . ILE A 1 84 ? 11.162 0.946 -5.968 1.00 85.94 84 ILE A C 1
ATOM 617 O O . ILE A 1 84 ? 11.195 2.062 -6.479 1.00 85.94 84 ILE A O 1
ATOM 621 N N . THR A 1 85 ? 12.235 0.170 -5.880 1.00 84.44 85 THR A N 1
ATOM 622 C CA . THR A 1 85 ? 13.540 0.500 -6.454 1.00 84.44 85 THR A CA 1
ATOM 623 C C . THR A 1 85 ? 13.647 -0.091 -7.859 1.00 84.44 85 THR A C 1
ATOM 625 O O . THR A 1 85 ? 13.459 -1.293 -8.065 1.00 84.44 85 THR A O 1
ATOM 628 N N . THR A 1 86 ? 13.958 0.778 -8.816 1.00 80.31 86 THR A N 1
ATOM 629 C CA . THR A 1 86 ? 14.154 0.488 -10.241 1.00 80.31 86 THR A CA 1
ATOM 630 C C . THR A 1 86 ? 15.647 0.552 -10.583 1.00 80.31 86 THR A C 1
ATOM 632 O O . THR A 1 86 ? 16.348 1.426 -10.074 1.00 80.31 86 THR A O 1
ATOM 635 N N . GLY A 1 87 ? 16.139 -0.334 -11.454 1.00 72.38 87 GLY A N 1
ATOM 636 C CA . GLY A 1 87 ? 17.471 -0.209 -12.062 1.00 72.38 87 GLY A CA 1
ATOM 637 C C . GLY A 1 87 ? 17.627 1.054 -12.926 1.00 72.38 87 GLY A C 1
ATOM 638 O O . GLY A 1 87 ? 16.638 1.690 -13.292 1.00 72.38 87 GLY A O 1
ATOM 639 N N . GLN A 1 88 ? 18.876 1.414 -13.247 1.00 68.25 88 GLN A N 1
ATOM 640 C CA . GLN A 1 88 ? 19.220 2.647 -13.977 1.00 68.25 88 GLN A CA 1
ATOM 641 C C . GLN A 1 88 ? 18.705 2.674 -15.428 1.00 68.25 88 GLN A C 1
ATOM 643 O O . GLN A 1 88 ? 18.539 3.753 -15.989 1.00 68.25 88 GLN A O 1
ATOM 648 N N . ASP A 1 89 ? 18.382 1.513 -15.999 1.00 69.94 89 ASP A N 1
ATOM 649 C CA . ASP A 1 89 ? 17.980 1.364 -17.405 1.00 69.94 89 ASP A CA 1
ATOM 650 C C . ASP A 1 89 ? 16.463 1.500 -17.644 1.00 69.94 89 ASP A C 1
ATOM 652 O O . ASP A 1 89 ? 15.975 1.304 -18.757 1.00 69.94 89 ASP A O 1
ATOM 656 N N . ILE A 1 90 ? 15.687 1.817 -16.603 1.00 78.31 90 ILE A N 1
ATOM 657 C CA . ILE A 1 90 ? 14.222 1.850 -16.671 1.00 78.31 90 ILE A CA 1
ATOM 658 C C . ILE A 1 90 ? 13.737 3.264 -17.013 1.00 78.31 90 ILE A C 1
ATOM 660 O O . ILE A 1 90 ? 14.166 4.252 -16.419 1.00 78.31 90 ILE A O 1
ATOM 664 N N . SER A 1 91 ? 12.782 3.372 -17.943 1.00 83.25 91 SER A N 1
ATOM 665 C CA . SER A 1 91 ? 12.173 4.655 -18.309 1.00 83.25 91 SER A CA 1
ATOM 666 C C . SER A 1 91 ? 11.565 5.369 -17.095 1.00 83.25 91 SER A C 1
ATOM 668 O O . SER A 1 91 ? 10.816 4.767 -16.322 1.00 83.25 91 SER A O 1
ATOM 670 N N . TYR A 1 92 ? 11.791 6.683 -16.983 1.00 82.00 92 TYR A N 1
ATOM 671 C CA . TYR A 1 92 ? 11.244 7.515 -15.899 1.00 82.00 92 TYR A CA 1
ATOM 672 C C . TYR A 1 92 ? 9.729 7.356 -15.724 1.00 82.00 92 TYR A C 1
ATOM 674 O O . TYR A 1 92 ? 9.235 7.321 -14.600 1.00 82.00 92 TYR A O 1
ATOM 682 N N . LEU A 1 93 ? 8.996 7.201 -16.832 1.00 83.69 93 LEU A N 1
ATOM 683 C CA . LEU A 1 93 ? 7.550 6.987 -16.816 1.00 83.69 93 LEU A CA 1
ATOM 684 C C . LEU A 1 93 ? 7.165 5.705 -16.067 1.00 83.69 93 LEU A C 1
ATOM 686 O O . LEU A 1 93 ? 6.251 5.737 -15.249 1.00 83.69 93 LEU A O 1
ATOM 690 N N . LEU A 1 94 ? 7.887 4.602 -16.289 1.00 84.44 94 LEU A N 1
ATOM 691 C CA . LEU A 1 94 ? 7.619 3.324 -15.629 1.00 84.44 94 LEU A CA 1
ATOM 692 C C . LEU A 1 94 ? 7.946 3.389 -14.134 1.00 84.44 94 LEU A C 1
ATOM 694 O O . LEU A 1 94 ? 7.199 2.845 -13.324 1.00 84.44 94 LEU A O 1
ATOM 698 N N . ASN A 1 95 ? 8.998 4.124 -13.763 1.00 85.62 95 ASN A N 1
ATOM 699 C CA . ASN A 1 95 ? 9.334 4.364 -12.362 1.00 85.62 95 ASN A CA 1
ATOM 700 C C . ASN A 1 95 ? 8.242 5.184 -11.643 1.00 85.62 95 ASN A C 1
ATOM 702 O O . ASN A 1 95 ? 7.730 4.774 -10.604 1.00 85.62 95 ASN A O 1
ATOM 706 N N . TYR A 1 96 ? 7.796 6.315 -12.200 1.00 87.25 96 TYR A N 1
ATOM 707 C CA . TYR A 1 96 ? 6.697 7.073 -11.580 1.00 87.25 96 TYR A CA 1
ATOM 708 C C . TYR A 1 96 ? 5.396 6.267 -11.526 1.00 87.25 96 TYR A C 1
ATOM 710 O O . TYR A 1 96 ? 4.677 6.318 -10.524 1.00 87.25 96 TYR A O 1
ATOM 718 N N . PHE A 1 97 ? 5.125 5.479 -12.568 1.00 88.06 97 PHE A N 1
ATOM 719 C CA . PHE A 1 97 ? 3.971 4.591 -12.608 1.00 88.06 97 PHE A CA 1
ATOM 720 C C . PHE A 1 97 ? 4.035 3.516 -11.517 1.00 88.06 97 PHE A C 1
ATOM 722 O O . PHE A 1 97 ? 3.025 3.275 -10.859 1.00 88.06 97 PHE A O 1
ATOM 729 N N . SER A 1 98 ? 5.207 2.927 -11.243 1.00 87.81 98 SER A N 1
ATOM 730 C CA . SER A 1 98 ? 5.356 1.943 -10.165 1.00 87.81 98 SER A CA 1
ATOM 731 C C . SER A 1 98 ? 5.078 2.547 -8.789 1.00 87.81 98 SER A C 1
ATOM 733 O O . SER A 1 98 ? 4.374 1.931 -7.987 1.00 87.81 98 SER A O 1
ATOM 735 N N . GLN A 1 99 ? 5.552 3.774 -8.529 1.00 89.19 99 GLN A N 1
ATOM 736 C CA . GLN A 1 99 ? 5.274 4.461 -7.260 1.00 89.19 99 GLN A CA 1
ATOM 737 C C . GLN A 1 99 ? 3.780 4.779 -7.098 1.00 89.19 99 GLN A C 1
ATOM 739 O O . GLN A 1 99 ? 3.203 4.556 -6.031 1.00 89.19 99 GLN A O 1
ATOM 744 N N . ALA A 1 100 ? 3.138 5.280 -8.158 1.00 89.00 100 ALA A N 1
ATOM 745 C CA . ALA A 1 100 ? 1.712 5.598 -8.142 1.00 89.00 100 ALA A CA 1
ATOM 746 C C . ALA A 1 100 ? 0.856 4.337 -7.956 1.00 89.00 100 ALA A C 1
ATOM 748 O O . ALA A 1 100 ? -0.060 4.328 -7.132 1.00 89.00 100 ALA A O 1
ATOM 749 N N . LEU A 1 101 ? 1.186 3.258 -8.671 1.00 90.94 101 LEU A N 1
ATOM 750 C CA . LEU A 1 101 ? 0.474 1.989 -8.581 1.00 90.94 101 LEU A CA 1
ATOM 751 C C . LEU A 1 101 ? 0.600 1.379 -7.180 1.00 90.94 101 LEU A C 1
ATOM 753 O O . LEU A 1 101 ? -0.403 0.951 -6.612 1.00 90.94 101 LEU A O 1
ATOM 757 N N . PHE A 1 102 ? 1.793 1.418 -6.580 1.00 92.06 102 PHE A N 1
ATOM 758 C CA . PHE A 1 102 ? 1.995 1.010 -5.189 1.00 92.06 102 PHE A CA 1
ATOM 759 C C . PHE A 1 102 ? 1.115 1.810 -4.217 1.00 92.06 102 PHE A C 1
ATOM 761 O O . PHE A 1 102 ? 0.428 1.222 -3.378 1.00 92.06 102 PHE A O 1
ATOM 768 N N . ALA A 1 103 ? 1.097 3.139 -4.339 1.00 90.19 103 ALA A N 1
ATOM 769 C CA . ALA A 1 103 ? 0.314 3.997 -3.455 1.00 90.19 103 ALA A CA 1
ATOM 770 C C . ALA A 1 103 ? -1.199 3.739 -3.585 1.00 90.19 103 ALA A C 1
ATOM 772 O O . ALA A 1 103 ? -1.886 3.605 -2.571 1.00 90.19 103 ALA A O 1
ATOM 773 N N . ILE A 1 104 ? -1.713 3.608 -4.812 1.00 90.94 104 ILE A N 1
ATOM 774 C CA . ILE A 1 104 ? -3.134 3.339 -5.086 1.00 90.94 104 ILE A CA 1
ATOM 775 C C . ILE A 1 104 ? -3.546 1.966 -4.546 1.00 90.94 104 ILE A C 1
ATOM 777 O O . ILE A 1 104 ? -4.517 1.869 -3.786 1.00 90.94 104 ILE A O 1
ATOM 781 N N . SER A 1 105 ? -2.788 0.921 -4.886 1.00 90.69 105 SER A N 1
ATOM 782 C CA . SER A 1 105 ? -3.057 -0.457 -4.456 1.00 90.69 105 SER A CA 1
ATOM 783 C C . SER A 1 105 ? -2.905 -0.650 -2.949 1.00 90.69 105 SER A C 1
ATOM 785 O O . SER A 1 105 ? -3.526 -1.539 -2.370 1.00 90.69 105 SER A O 1
ATOM 787 N N . THR A 1 106 ? -2.126 0.202 -2.283 1.00 90.00 106 THR A N 1
ATOM 788 C CA . THR A 1 106 ? -2.011 0.184 -0.824 1.00 90.00 106 THR A CA 1
ATOM 789 C C . THR A 1 106 ? -3.163 0.944 -0.171 1.00 90.00 106 THR A C 1
ATOM 791 O O . THR A 1 106 ? -3.875 0.372 0.648 1.00 90.00 106 THR A O 1
ATOM 794 N N . VAL A 1 107 ? -3.394 2.211 -0.528 1.00 88.88 107 VAL A N 1
ATOM 795 C CA . VAL A 1 107 ? -4.309 3.093 0.221 1.00 88.88 107 VAL A CA 1
ATOM 796 C C . VAL A 1 107 ? -5.780 2.740 0.013 1.00 88.88 107 VAL A C 1
ATOM 798 O O . VAL A 1 107 ? -6.535 2.746 0.987 1.00 88.88 107 VAL A O 1
ATOM 801 N N . LEU A 1 108 ? -6.211 2.426 -1.216 1.00 89.25 108 LEU A N 1
ATOM 802 C CA . LEU A 1 108 ? -7.635 2.173 -1.478 1.00 89.25 108 LEU A CA 1
ATOM 803 C C . LEU A 1 108 ? -8.153 0.936 -0.730 1.00 89.25 108 LEU A C 1
ATOM 805 O O . LEU A 1 108 ? -9.176 1.047 -0.044 1.00 89.25 108 LEU A O 1
ATOM 809 N N . PRO A 1 109 ? -7.487 -0.234 -0.793 1.00 88.38 109 PRO A N 1
ATOM 810 C CA . PRO A 1 109 ? -7.946 -1.394 -0.045 1.00 88.38 109 PRO A CA 1
ATOM 811 C C . PRO A 1 109 ? -7.699 -1.230 1.451 1.00 88.38 109 PRO A C 1
ATOM 813 O O . PRO A 1 109 ? -8.560 -1.619 2.232 1.00 88.38 109 PRO A O 1
ATOM 816 N N . LEU A 1 110 ? -6.598 -0.594 1.870 1.00 87.81 110 LEU A N 1
ATOM 817 C CA . LEU A 1 110 ? -6.325 -0.363 3.290 1.00 87.81 110 LEU A CA 1
ATOM 818 C C . LEU A 1 110 ? -7.412 0.497 3.948 1.00 87.81 110 LEU A C 1
ATOM 820 O O . LEU A 1 110 ? -7.862 0.177 5.046 1.00 87.81 110 LEU A O 1
ATOM 824 N N . ALA A 1 111 ? -7.913 1.523 3.252 1.00 87.44 111 ALA A N 1
ATOM 825 C CA . ALA A 1 111 ? -9.048 2.317 3.718 1.00 87.44 111 ALA A CA 1
ATOM 826 C C . ALA A 1 111 ? -10.332 1.478 3.864 1.00 87.44 111 ALA A C 1
ATOM 828 O O . ALA A 1 111 ? -11.109 1.696 4.792 1.00 87.44 111 ALA A O 1
ATOM 829 N N . LYS A 1 112 ? -10.550 0.483 2.991 1.00 87.88 112 LYS A N 1
ATOM 830 C CA . LYS A 1 112 ? -11.668 -0.466 3.123 1.00 87.88 112 LYS A CA 1
ATOM 831 C C . LYS A 1 112 ? -11.447 -1.482 4.245 1.00 87.88 112 LYS A C 1
ATOM 833 O O . LYS A 1 112 ? -12.398 -1.795 4.956 1.00 87.88 112 LYS A O 1
ATOM 838 N N . ILE A 1 113 ? -10.229 -1.981 4.436 1.00 86.44 113 ILE A N 1
ATOM 839 C CA . ILE A 1 113 ? -9.893 -2.949 5.491 1.00 86.44 113 ILE A CA 1
ATOM 840 C C . ILE A 1 113 ? -10.093 -2.315 6.869 1.00 86.44 113 ILE A C 1
ATOM 842 O O . ILE A 1 113 ? -10.736 -2.907 7.731 1.00 86.44 113 ILE A O 1
ATOM 846 N N . LEU A 1 114 ? -9.617 -1.082 7.042 1.00 84.94 114 LEU A N 1
ATOM 847 C CA . LEU A 1 114 ? -9.752 -0.324 8.286 1.00 84.94 114 LEU A CA 1
ATOM 848 C C . LEU A 1 114 ? -11.111 0.383 8.417 1.00 84.94 114 LEU A C 1
ATOM 850 O O . LEU A 1 114 ? -11.366 1.041 9.423 1.00 84.94 114 LEU A O 1
ATOM 854 N N . SER A 1 115 ? -12.006 0.247 7.429 1.00 81.44 115 SER A N 1
ATOM 855 C CA . SER A 1 115 ? -13.351 0.822 7.516 1.00 81.44 115 SER A CA 1
ATOM 856 C C . SER A 1 115 ? -14.115 0.210 8.693 1.00 81.44 115 SER A C 1
ATOM 858 O O . SER A 1 115 ? -14.252 -1.012 8.800 1.00 81.44 115 SER A O 1
ATOM 860 N N . GLY A 1 116 ? -14.616 1.070 9.579 1.00 74.75 116 GLY A N 1
ATOM 861 C CA . GLY A 1 116 ? -15.320 0.660 10.794 1.00 74.75 116 GLY A CA 1
ATOM 862 C C . GLY A 1 116 ? -14.423 0.404 12.006 1.00 74.75 116 GLY A C 1
ATOM 863 O O . GLY A 1 116 ? -14.959 0.097 13.058 1.00 74.75 116 GLY A O 1
ATOM 864 N N . LEU A 1 117 ? -13.098 0.556 11.892 1.00 78.88 117 LEU A N 1
ATOM 865 C CA . LEU A 1 117 ? -12.219 0.604 13.060 1.00 78.88 117 LEU A CA 1
ATOM 866 C C . LEU A 1 117 ? -12.299 2.017 13.664 1.00 78.88 117 LEU A C 1
ATOM 868 O O . LEU A 1 117 ? -11.850 2.980 13.034 1.00 78.88 117 LEU A O 1
ATOM 872 N N . SER A 1 118 ? -12.886 2.166 14.852 1.00 70.31 118 SER A N 1
ATOM 873 C CA . SER A 1 118 ? -13.109 3.470 15.481 1.00 70.31 118 SER A CA 1
ATOM 874 C C . SER A 1 118 ? -12.285 3.634 16.753 1.00 70.31 118 SER A C 1
ATOM 876 O O . SER A 1 118 ? -12.343 2.839 17.684 1.00 70.31 118 SER A O 1
ATOM 878 N N . ILE A 1 119 ? -11.551 4.747 16.858 1.00 65.62 119 ILE A N 1
ATOM 879 C CA . ILE A 1 119 ? -10.902 5.138 18.123 1.00 65.62 119 ILE A CA 1
ATOM 880 C C . ILE A 1 119 ? -11.941 5.429 19.222 1.00 65.62 119 ILE A C 1
ATOM 882 O O . ILE A 1 119 ? -11.610 5.356 20.409 1.00 65.62 119 ILE A O 1
ATOM 886 N N . HIS A 1 120 ? -13.164 5.805 18.837 1.00 62.09 120 HIS A N 1
ATOM 887 C CA . HIS A 1 120 ? -14.172 6.328 19.756 1.00 62.09 120 HIS A CA 1
ATOM 888 C C . HIS A 1 120 ? -14.973 5.234 20.472 1.00 62.09 120 HIS A C 1
ATOM 890 O O . HIS A 1 120 ? -15.430 5.500 21.580 1.00 62.09 120 HIS A O 1
ATOM 896 N N . ASP A 1 121 ? -15.077 4.023 19.910 1.00 66.38 121 ASP A N 1
ATOM 897 C CA . ASP A 1 121 ? -15.738 2.880 20.560 1.00 66.38 121 ASP A CA 1
ATOM 898 C C . ASP A 1 121 ? -14.863 1.614 20.501 1.00 66.38 121 ASP A C 1
ATOM 900 O O . ASP A 1 121 ? -15.017 0.764 19.627 1.00 66.38 121 ASP A O 1
ATOM 904 N N . PRO A 1 122 ? -13.857 1.500 21.389 1.00 63.81 122 PRO A N 1
ATOM 905 C CA . PRO A 1 122 ? -12.840 0.473 21.253 1.00 63.81 122 PRO A CA 1
ATOM 906 C C . PRO A 1 122 ? -13.342 -0.939 21.600 1.00 63.81 122 PRO A C 1
ATOM 908 O O . PRO A 1 122 ? -13.185 -1.405 22.731 1.00 63.81 122 PRO A O 1
ATOM 911 N N . GLY A 1 123 ? -13.899 -1.648 20.619 1.00 73.38 123 GLY A N 1
ATOM 912 C CA . GLY A 1 123 ? -14.379 -3.023 20.766 1.00 73.38 123 GLY A CA 1
ATOM 913 C C . GLY A 1 123 ? -13.396 -4.083 20.255 1.00 73.38 123 GLY A C 1
ATOM 914 O O . GLY A 1 123 ? -12.770 -3.926 19.207 1.00 73.38 123 GLY A O 1
ATOM 915 N N . ARG A 1 124 ? -13.310 -5.235 20.942 1.00 78.31 124 ARG A N 1
ATOM 916 C CA . ARG A 1 124 ? -12.604 -6.437 20.438 1.00 78.31 124 ARG A CA 1
ATOM 917 C C . ARG A 1 124 ? -13.116 -6.854 19.053 1.00 78.31 124 ARG A C 1
ATOM 919 O O . ARG A 1 124 ? -12.326 -7.224 18.192 1.00 78.31 124 ARG A O 1
ATOM 926 N N . HIS A 1 125 ? -14.427 -6.754 18.846 1.00 82.88 125 HIS A N 1
ATOM 927 C CA . HIS A 1 125 ? -15.076 -7.127 17.593 1.00 82.88 125 HIS A CA 1
ATOM 928 C C . HIS A 1 125 ? -14.616 -6.281 16.400 1.00 82.88 125 HIS A C 1
ATOM 930 O O . HIS A 1 125 ? -14.507 -6.812 15.299 1.00 82.88 125 HIS A O 1
ATOM 936 N N . GLU A 1 126 ? -14.284 -5.001 16.596 1.00 82.94 126 GLU A N 1
ATOM 937 C CA . GLU A 1 126 ? -13.790 -4.152 15.503 1.00 82.94 126 GLU A CA 1
ATOM 938 C C . GLU A 1 126 ? -12.389 -4.574 15.045 1.00 82.94 126 GLU A C 1
ATOM 940 O O . GLU A 1 126 ? -12.110 -4.640 13.846 1.00 82.94 126 GLU A O 1
ATOM 945 N N . ILE A 1 127 ? -11.519 -4.916 16.001 1.00 84.06 127 ILE A N 1
ATOM 946 C CA . ILE A 1 127 ? -10.166 -5.422 15.733 1.00 84.06 127 ILE A CA 1
ATOM 947 C C . ILE A 1 127 ? -10.244 -6.736 14.946 1.00 84.06 127 ILE A C 1
ATOM 949 O O . ILE A 1 127 ? -9.565 -6.893 13.930 1.00 84.06 127 ILE A O 1
ATOM 953 N N . GLU A 1 128 ? -11.098 -7.665 15.382 1.00 86.00 128 GLU A N 1
ATOM 954 C CA . GLU A 1 128 ? -11.311 -8.942 14.691 1.00 86.00 128 GLU A CA 1
ATOM 955 C C . GLU A 1 128 ? -11.875 -8.732 13.284 1.00 86.00 128 GLU A C 1
ATOM 957 O O . GLU A 1 128 ? -11.377 -9.328 12.330 1.00 86.00 128 GLU A O 1
ATOM 962 N N . ALA A 1 129 ? -12.852 -7.836 13.122 1.00 87.00 129 ALA A N 1
ATOM 963 C CA . ALA A 1 129 ? -13.424 -7.519 11.818 1.00 87.00 129 ALA A CA 1
ATOM 964 C C . ALA A 1 129 ? -12.377 -6.952 10.845 1.00 87.00 129 ALA A C 1
ATOM 966 O O . ALA A 1 129 ? -12.359 -7.342 9.674 1.00 87.00 129 ALA A O 1
ATOM 967 N N . ALA A 1 130 ? -11.480 -6.076 11.309 1.00 86.88 130 ALA A N 1
ATOM 968 C CA . ALA A 1 130 ? -10.383 -5.568 10.486 1.00 86.88 130 ALA A CA 1
ATOM 969 C C . ALA A 1 130 ? -9.409 -6.685 10.081 1.00 86.88 130 ALA A C 1
ATOM 971 O O . ALA A 1 130 ? -8.991 -6.747 8.923 1.00 86.88 130 ALA A O 1
ATOM 972 N N . PHE A 1 131 ? -9.100 -7.609 10.996 1.00 87.75 131 PHE A N 1
ATOM 973 C CA . PHE A 1 131 ? -8.238 -8.754 10.702 1.00 87.75 131 PHE A CA 1
ATOM 974 C C . PHE A 1 131 ? -8.882 -9.720 9.699 1.00 87.75 131 PHE A C 1
ATOM 976 O O . PHE A 1 131 ? -8.215 -10.197 8.785 1.00 87.75 131 PHE A O 1
ATOM 983 N N . ILE A 1 132 ? -10.192 -9.958 9.809 1.00 89.25 132 ILE A N 1
ATOM 984 C CA . ILE A 1 132 ? -10.947 -10.770 8.846 1.00 89.25 132 ILE A CA 1
ATOM 985 C C . ILE A 1 132 ? -10.936 -10.101 7.469 1.00 89.25 132 ILE A C 1
ATOM 987 O O . ILE A 1 132 ? -10.615 -10.758 6.485 1.00 89.25 132 ILE A O 1
ATOM 991 N N . LYS A 1 133 ? -11.218 -8.793 7.377 1.00 89.62 133 LYS A N 1
ATOM 992 C CA . LYS A 1 133 ? -11.166 -8.056 6.099 1.00 89.62 133 LYS A CA 1
ATOM 993 C C . LYS A 1 133 ? -9.774 -8.106 5.465 1.00 89.62 133 LYS A C 1
ATOM 995 O O . LYS A 1 133 ? -9.674 -8.288 4.253 1.00 89.62 133 LYS A O 1
ATOM 1000 N N . PHE A 1 134 ? -8.721 -7.968 6.272 1.00 90.50 134 PHE A N 1
ATOM 1001 C CA . PHE A 1 134 ? -7.336 -8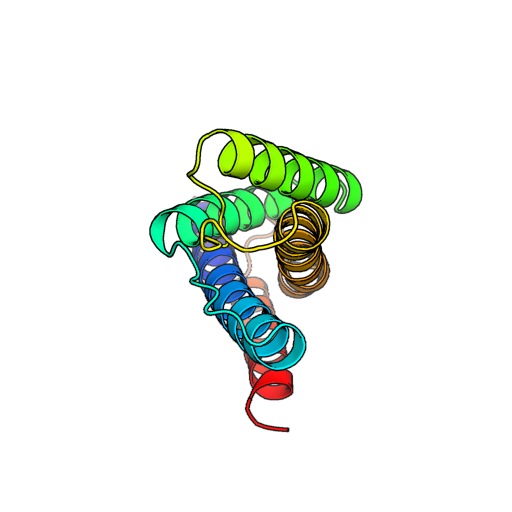.124 5.827 1.00 90.50 134 PHE A CA 1
ATOM 1002 C C . PHE A 1 134 ? -7.085 -9.532 5.270 1.00 90.50 134 PHE A C 1
ATOM 1004 O O . PHE A 1 134 ? -6.647 -9.659 4.129 1.00 90.50 134 PHE A O 1
ATOM 1011 N N . SER A 1 135 ? -7.419 -10.576 6.033 1.00 88.44 135 SER A N 1
ATOM 1012 C CA . SER A 1 135 ? -7.219 -11.973 5.628 1.00 88.44 135 SER A CA 1
ATOM 1013 C C . SER A 1 135 ? -8.024 -12.343 4.383 1.00 88.44 135 SER A C 1
ATOM 1015 O O . SER A 1 135 ? -7.498 -13.018 3.503 1.00 88.44 135 SER A O 1
ATOM 1017 N N . SER A 1 136 ? -9.263 -11.862 4.254 1.00 88.88 136 SER A N 1
ATOM 1018 C CA . SER A 1 136 ? -10.077 -12.059 3.049 1.00 88.88 136 SER A CA 1
ATOM 1019 C C . SER A 1 136 ? -9.473 -11.354 1.836 1.00 88.88 136 SER A C 1
ATOM 1021 O O . SER A 1 136 ? -9.402 -11.939 0.760 1.00 88.88 136 SER A O 1
ATOM 1023 N N . GLY A 1 137 ? -8.997 -10.115 2.002 1.00 85.56 137 GLY A N 1
ATOM 1024 C CA . GLY A 1 137 ? -8.307 -9.382 0.939 1.00 85.56 137 GLY A CA 1
ATOM 1025 C C . GLY A 1 137 ? -7.012 -10.068 0.504 1.00 85.56 137 GLY A C 1
ATOM 1026 O O . GLY A 1 137 ? -6.752 -10.180 -0.688 1.00 85.56 137 GLY A O 1
ATOM 1027 N N . PHE A 1 138 ? -6.230 -10.571 1.460 1.00 86.69 138 PHE A N 1
ATOM 1028 C CA . PHE A 1 138 ? -5.026 -11.354 1.190 1.00 86.69 138 PHE A CA 1
ATOM 1029 C C . PHE A 1 138 ? -5.361 -12.660 0.456 1.00 86.69 138 PHE A C 1
ATOM 1031 O O . PHE A 1 138 ? -4.745 -12.973 -0.560 1.00 86.69 138 PHE A O 1
ATOM 1038 N N . GLY A 1 139 ? -6.377 -13.392 0.922 1.00 83.12 139 GLY A N 1
ATOM 1039 C CA . GLY A 1 139 ? -6.829 -14.636 0.300 1.00 83.12 139 GLY A CA 1
ATOM 1040 C C . GLY A 1 139 ? -7.246 -14.455 -1.159 1.00 83.12 139 GLY A C 1
ATOM 1041 O O . GLY A 1 139 ? -6.856 -15.260 -1.995 1.00 83.12 139 GLY A O 1
ATOM 1042 N N . LEU A 1 140 ? -7.939 -13.360 -1.489 1.00 85.31 140 LEU A N 1
ATOM 1043 C CA . LEU A 1 140 ? -8.318 -13.038 -2.873 1.00 85.31 140 LEU A CA 1
ATOM 1044 C C . LEU A 1 140 ? -7.119 -12.814 -3.808 1.00 85.31 140 LEU A C 1
ATOM 1046 O O . LEU A 1 140 ? -7.253 -12.985 -5.012 1.00 85.31 140 LEU A O 1
ATOM 1050 N N . ILE A 1 141 ? -5.962 -12.407 -3.282 1.00 85.19 141 ILE A N 1
ATOM 1051 C CA . ILE A 1 141 ? -4.771 -12.133 -4.101 1.00 85.19 141 ILE A CA 1
ATOM 1052 C C . ILE A 1 141 ? -3.970 -13.412 -4.369 1.00 85.19 141 ILE A C 1
ATOM 1054 O O . ILE A 1 141 ? -3.410 -13.552 -5.452 1.00 85.19 141 ILE A O 1
ATOM 1058 N N . PHE A 1 142 ? -3.877 -14.319 -3.389 1.00 80.62 142 PHE A N 1
ATOM 1059 C CA . PHE A 1 142 ? -2.959 -15.468 -3.449 1.00 80.62 142 PHE A CA 1
ATOM 1060 C C . PHE A 1 142 ? -3.627 -16.837 -3.603 1.00 80.62 142 PHE A C 1
ATOM 1062 O O . PHE A 1 142 ? -2.955 -17.776 -4.020 1.00 80.62 142 PHE A O 1
ATOM 1069 N N . LEU A 1 143 ? -4.889 -16.988 -3.196 1.00 76.88 143 LEU A N 1
ATOM 1070 C CA . LEU A 1 143 ? -5.574 -18.288 -3.108 1.00 76.88 143 LEU A CA 1
ATOM 1071 C C . LEU A 1 143 ? -6.714 -18.442 -4.123 1.00 76.88 143 LEU A C 1
ATOM 1073 O O . LEU A 1 143 ? -7.391 -19.470 -4.110 1.00 76.88 143 LEU A O 1
ATOM 1077 N N . GLN A 1 144 ? -6.948 -17.423 -4.951 1.00 56.28 144 GLN A N 1
ATOM 1078 C CA . GLN A 1 144 ? -7.913 -17.450 -6.046 1.00 56.28 144 GLN A CA 1
ATOM 1079 C C . GLN A 1 144 ? -7.237 -17.897 -7.341 1.00 56.28 144 GLN A C 1
ATOM 1081 O O . GLN A 1 144 ? -7.852 -18.729 -8.042 1.00 56.28 144 GLN A O 1
#

Secondary structure (DSSP, 8-state):
-HHHHHHHHHHHHHHHHHHHHHHHHHHHHHHHHHSS-EEE-HHHHHHHHHHHHHHHHTT--HHHHHHHHHHHHHHHHHTT--SEEE-TTS-HHHHHHHHHHHHHHHHHHHHHHTTT--SSS--HHHHHHHHHHHHHHHHHHH--

Foldseek 3Di:
DVLLVVLLVLLLVLLLVLLQVLLVVLQVVLCVVVVFRKDFPSVVSSVLSSVLSNVLQVVDPLVVSLVVQLVVQVVCVVVCNHRIHGDPPDDPVSSSVSSNSSSCSSSPLSNVLLVPSHSVDRDPVSSVSSVVSSVVVVCVVPVD

Sequence (144 aa):
MIYKKNISLTALTIGTLWALTMSIVVSVVLSFISGFPLKPNILIVISLGGIAGIVILSSVKSTTILLLMITSSILLNALTYGPITTGQDISYLLNYFSQALFAISTVLPLAKILSGLSIHDPGRHEIEAAFIKFSSGFGLIFLQ